Protein AF-A0A939WC11-F1 (afdb_monomer)

Sequence (91 aa):
MIYRIALHNLKNPSYAEDILQEVSLALITKCPADLNDDAIKHWLIRVTINKCRSFLRLIWQQKRENIDDYLHLAAPEQRGVMEEVLELPRK

Mean predicted aligned error: 8.15 Å

pLDDT: mean 89.65, std 10.38, range [51.31, 98.62]

Nearest PDB structures (foldseek):
  1h3l-assembly1_A  TM=8.276E-01  e=3.648E-01  Streptomyces coelicolor A3(2)
  8z6g-assembly3_F  TM=5.440E-01  e=1.483E+00  Pseudomonas aeruginosa
  8z6g-assembly1_B  TM=5.377E-01  e=2.232E+00  Pseudomonas aeruginosa
  4qic-assembly1_C  TM=5.352E-01  e=4.500E+00  Bartonella quintana str. Toulouse
  4qic-assembly1_A  TM=4.662E-01  e=7.181E+00  Bartonella quintana str. Toulouse

Radius of gyration: 21.21 Å; Cα contacts (8 Å, |Δi|>4): 51; chains: 1; bounding box: 36×34×60 Å

Foldseek 3Di:
DLLVLLCVLQVDNVRSVVLVVVLVVCCVVPNDPPDDPVRSVVVSNVSSVVVSVVVVVVVVVVVDDDVVVCLVVDDPVCNVVVVVVVPDDDD

Solvent-accessible surface area (backbone atoms only — not comparable to full-atom values): 5431 Å² total; per-residue (Å²): 109,64,47,61,56,31,28,71,75,63,75,35,70,67,64,11,50,54,51,38,53,53,48,53,52,40,54,77,76,67,52,69,87,87,56,52,75,68,53,45,52,54,48,50,54,52,52,43,53,52,50,51,52,51,51,50,52,49,53,61,51,70,72,54,72,65,72,73,81,48,54,86,74,46,54,84,90,46,42,66,61,53,53,58,62,68,69,50,82,82,130

Secondary structure (DSSP, 8-state):
-HHHHHHHHH--HHHHHHHHHHHHHHHHHHS-TT--HHHHHHHHHHHHHHHHHHHHHHHHHHT---GGGGGGGS-GGGHHHHHHHHHSPP-

Structure (mmCIF, N/CA/C/O backbone):
data_AF-A0A939WC11-F1
#
_entry.id   AF-A0A939WC11-F1
#
loop_
_atom_site.group_PDB
_atom_site.id
_atom_site.type_symbol
_atom_site.label_atom_id
_atom_site.label_alt_id
_atom_site.label_comp_id
_atom_site.label_asym_id
_atom_site.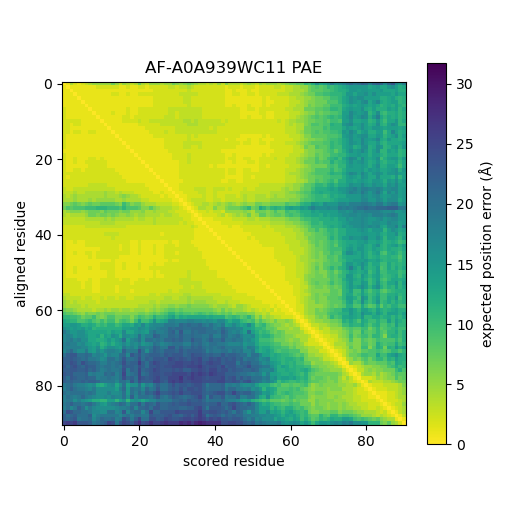label_entity_id
_atom_site.label_seq_id
_atom_site.pdbx_PDB_ins_code
_atom_site.Cartn_x
_atom_site.Cartn_y
_atom_site.Cartn_z
_atom_site.occupancy
_atom_site.B_iso_or_equiv
_atom_site.auth_seq_id
_atom_site.auth_comp_id
_atom_site.auth_asym_id
_atom_site.auth_atom_id
_atom_site.pdbx_PDB_model_num
ATOM 1 N N . MET A 1 1 ? 1.925 10.135 -7.640 1.00 94.75 1 MET A N 1
ATOM 2 C CA . MET A 1 1 ? 0.929 9.081 -7.957 1.00 94.75 1 MET A CA 1
ATOM 3 C C . MET A 1 1 ? 0.826 8.052 -6.834 1.00 94.75 1 MET A C 1
ATOM 5 O O . MET A 1 1 ? -0.204 8.032 -6.176 1.00 94.75 1 MET A O 1
ATOM 9 N N . ILE A 1 2 ? 1.884 7.270 -6.575 1.00 97.69 2 ILE A N 1
ATOM 10 C CA . ILE A 1 2 ? 1.926 6.180 -5.575 1.00 97.69 2 ILE A CA 1
ATOM 11 C C . ILE A 1 2 ? 1.403 6.632 -4.205 1.00 97.69 2 ILE A C 1
ATOM 13 O O . ILE A 1 2 ? 0.429 6.073 -3.715 1.00 97.69 2 ILE A O 1
ATOM 17 N N . TYR A 1 3 ? 1.965 7.713 -3.651 1.00 98.19 3 TYR A N 1
ATOM 18 C CA . TYR A 1 3 ? 1.547 8.251 -2.353 1.00 98.19 3 TYR A CA 1
ATOM 19 C C . TYR A 1 3 ? 0.048 8.578 -2.286 1.00 98.19 3 TYR A C 1
ATOM 21 O O . TYR A 1 3 ? -0.624 8.210 -1.333 1.00 98.19 3 TYR A O 1
ATOM 29 N N . ARG A 1 4 ? -0.514 9.212 -3.326 1.00 98.19 4 ARG A N 1
ATOM 30 C CA . ARG A 1 4 ? -1.946 9.563 -3.362 1.00 98.19 4 ARG A CA 1
ATOM 31 C C . ARG A 1 4 ? -2.830 8.313 -3.372 1.00 98.19 4 ARG A C 1
ATOM 33 O O . ARG A 1 4 ? -3.858 8.297 -2.706 1.00 98.19 4 ARG A O 1
ATOM 40 N N . ILE A 1 5 ? -2.421 7.271 -4.100 1.00 98.19 5 ILE A N 1
ATOM 41 C CA . ILE A 1 5 ? -3.124 5.980 -4.124 1.00 98.19 5 ILE A CA 1
ATOM 42 C C . ILE A 1 5 ? -3.040 5.317 -2.747 1.00 98.19 5 ILE A C 1
ATOM 44 O O . ILE A 1 5 ? -4.063 4.875 -2.224 1.00 98.19 5 ILE A O 1
ATOM 48 N N . ALA A 1 6 ? -1.853 5.282 -2.141 1.00 98.44 6 ALA A N 1
ATOM 49 C CA . ALA A 1 6 ? -1.652 4.705 -0.817 1.00 98.44 6 ALA A CA 1
ATOM 50 C C . ALA A 1 6 ? -2.470 5.443 0.253 1.00 98.44 6 ALA A C 1
ATOM 52 O O . ALA A 1 6 ? -3.214 4.811 0.999 1.00 98.44 6 ALA A O 1
ATOM 53 N N . LEU A 1 7 ? -2.436 6.778 0.257 1.00 98.44 7 LEU A N 1
ATOM 54 C CA . LEU A 1 7 ? -3.205 7.614 1.177 1.00 98.44 7 LEU A CA 1
ATOM 55 C C . LEU A 1 7 ? -4.714 7.408 1.013 1.00 98.44 7 LEU A C 1
ATOM 57 O O . LEU A 1 7 ? -5.426 7.293 2.007 1.00 98.44 7 LEU A O 1
ATOM 61 N N . HIS A 1 8 ? -5.204 7.297 -0.224 1.00 97.94 8 HIS A N 1
ATOM 62 C CA . HIS A 1 8 ? -6.614 7.011 -0.485 1.00 97.94 8 HIS A CA 1
ATOM 63 C C . HIS A 1 8 ? -7.051 5.645 0.074 1.00 97.94 8 HIS A C 1
ATOM 65 O O . HIS A 1 8 ? -8.146 5.526 0.620 1.00 97.94 8 HIS A O 1
ATOM 71 N N . ASN A 1 9 ? -6.195 4.623 -0.027 1.00 97.38 9 ASN A N 1
ATOM 72 C CA . ASN A 1 9 ? -6.509 3.271 0.443 1.00 97.38 9 ASN A CA 1
ATOM 73 C C . ASN A 1 9 ? -6.348 3.109 1.963 1.00 97.38 9 ASN A C 1
ATOM 75 O O . ASN A 1 9 ? -7.130 2.389 2.580 1.00 97.38 9 ASN A O 1
ATOM 79 N N . LEU A 1 10 ? -5.341 3.748 2.566 1.00 96.94 10 LEU A N 1
ATOM 80 C CA . LEU A 1 10 ? -4.968 3.538 3.970 1.00 96.94 10 LEU A CA 1
ATOM 81 C C . LEU A 1 10 ? -5.511 4.605 4.919 1.00 96.94 10 LEU A C 1
ATOM 83 O O . LEU A 1 10 ? -5.607 4.351 6.116 1.00 96.94 10 LEU A O 1
ATOM 87 N N . LYS A 1 11 ? -5.865 5.790 4.402 1.00 96.81 11 LYS A N 1
ATOM 88 C CA . LYS A 1 11 ? -6.378 6.937 5.174 1.00 96.81 11 LYS A CA 1
ATOM 89 C C . LYS A 1 11 ? -5.468 7.363 6.337 1.00 96.81 11 LYS A C 1
ATOM 91 O O . LYS A 1 11 ? -5.924 7.999 7.281 1.00 96.81 11 LYS A O 1
ATOM 96 N N . ASN A 1 12 ? -4.183 7.022 6.260 1.00 97.31 12 ASN A N 1
ATOM 97 C CA . ASN A 1 12 ? -3.162 7.348 7.245 1.00 97.31 12 ASN A CA 1
ATOM 98 C C . ASN A 1 12 ? -1.896 7.819 6.501 1.00 97.31 12 ASN A C 1
ATOM 100 O O . ASN A 1 12 ? -1.393 7.063 5.665 1.00 97.31 12 ASN A O 1
ATOM 104 N N . PRO A 1 13 ? -1.392 9.038 6.772 1.00 97.69 13 PRO A N 1
ATOM 105 C CA . PRO A 1 13 ? -0.210 9.577 6.100 1.00 97.69 13 PRO A CA 1
ATOM 106 C C . PRO A 1 13 ? 1.059 8.752 6.314 1.00 97.69 13 PRO A C 1
ATOM 108 O O . PRO A 1 13 ? 1.742 8.461 5.340 1.00 97.69 13 PRO A O 1
ATOM 111 N N . SER A 1 14 ? 1.337 8.322 7.547 1.00 97.75 14 SER A N 1
ATOM 112 C CA . SER A 1 14 ? 2.538 7.543 7.875 1.00 97.75 14 SER A CA 1
ATOM 113 C C . SER A 1 14 ? 2.531 6.195 7.156 1.00 97.75 14 SER A C 1
ATOM 115 O O . SER A 1 14 ? 3.481 5.873 6.452 1.00 97.75 14 SER A O 1
ATOM 117 N N . TYR A 1 15 ? 1.412 5.465 7.185 1.00 97.56 15 TYR A N 1
ATOM 118 C CA . TYR A 1 15 ? 1.321 4.206 6.436 1.00 97.56 15 TYR A CA 1
ATOM 119 C C . TYR A 1 15 ? 1.406 4.414 4.918 1.00 97.56 15 TYR A C 1
ATOM 121 O O . TYR A 1 15 ? 1.879 3.546 4.186 1.00 97.56 15 TYR A O 1
ATOM 129 N N . ALA A 1 16 ? 0.941 5.558 4.411 1.00 98.19 16 ALA A N 1
ATOM 130 C CA . ALA A 1 16 ? 1.086 5.888 2.999 1.00 98.19 16 ALA A CA 1
ATOM 131 C C . 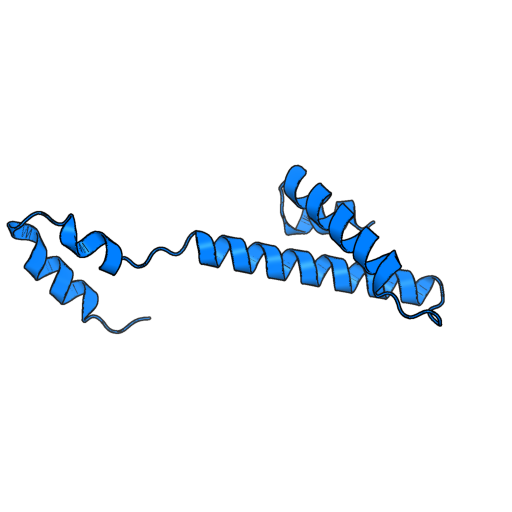ALA A 1 16 ? 2.549 6.167 2.609 1.00 98.19 16 ALA A C 1
ATOM 133 O O . ALA A 1 16 ? 2.940 5.827 1.489 1.00 98.19 16 ALA A O 1
ATOM 134 N N . GLU A 1 17 ? 3.347 6.754 3.504 1.00 98.31 17 GLU A N 1
ATOM 135 C CA . GLU A 1 17 ? 4.794 6.928 3.325 1.00 98.31 17 GLU A CA 1
ATOM 136 C C . GLU A 1 17 ? 5.524 5.583 3.334 1.00 98.31 17 GLU A C 1
ATOM 138 O O . GLU A 1 17 ? 6.328 5.333 2.435 1.00 98.31 17 GLU A O 1
ATOM 143 N N . ASP A 1 18 ? 5.175 4.680 4.250 1.00 98.12 18 ASP A N 1
ATOM 144 C CA . ASP A 1 18 ? 5.765 3.336 4.306 1.00 98.12 18 ASP A CA 1
ATOM 145 C C . ASP A 1 18 ? 5.504 2.560 3.007 1.00 98.12 18 ASP A C 1
ATOM 147 O O . ASP A 1 18 ? 6.423 2.030 2.376 1.00 98.12 18 ASP A O 1
ATOM 151 N N . ILE A 1 19 ? 4.256 2.572 2.518 1.00 98.25 19 ILE A N 1
ATOM 152 C CA . ILE A 1 19 ? 3.929 1.948 1.230 1.00 98.25 19 ILE A CA 1
ATOM 153 C C . ILE A 1 19 ? 4.657 2.631 0.070 1.00 98.25 19 ILE A C 1
ATOM 155 O O . ILE A 1 19 ? 5.097 1.946 -0.855 1.00 98.25 19 ILE A O 1
ATOM 159 N N . LEU A 1 20 ? 4.803 3.959 0.081 1.00 98.19 20 LEU A N 1
ATOM 160 C CA . LEU A 1 20 ? 5.573 4.664 -0.946 1.00 98.19 20 LEU A CA 1
ATOM 161 C C . LEU A 1 20 ? 7.023 4.163 -0.990 1.00 98.19 20 LEU A C 1
ATOM 163 O O . LEU A 1 20 ? 7.538 3.904 -2.083 1.00 98.19 20 LEU A O 1
ATOM 167 N N . GLN A 1 21 ? 7.663 4.005 0.168 1.00 97.88 21 GLN A N 1
ATOM 168 C CA . GLN A 1 21 ? 9.029 3.492 0.263 1.00 97.88 21 GLN A CA 1
ATOM 169 C C . GLN A 1 21 ? 9.113 2.045 -0.236 1.00 97.88 21 GLN A C 1
ATOM 171 O O . GLN A 1 21 ? 9.947 1.734 -1.088 1.00 97.88 21 GLN A O 1
ATOM 176 N N . GLU A 1 22 ? 8.198 1.174 0.195 1.00 98.00 22 GLU A N 1
ATOM 177 C CA . GLU A 1 22 ? 8.157 -0.221 -0.251 1.00 98.00 22 GLU A CA 1
ATOM 178 C C . GLU A 1 22 ? 7.956 -0.365 -1.766 1.00 98.00 22 GLU A C 1
ATOM 180 O O . GLU A 1 22 ? 8.590 -1.208 -2.407 1.00 98.00 22 GLU A O 1
ATOM 185 N N . VAL A 1 23 ? 7.064 0.435 -2.356 1.00 98.12 23 VAL A N 1
ATOM 186 C CA . VAL A 1 23 ? 6.812 0.416 -3.804 1.00 98.12 23 VAL A CA 1
ATOM 187 C C . VAL A 1 23 ? 8.025 0.949 -4.566 1.00 98.12 23 VAL A C 1
ATOM 189 O O . VAL A 1 23 ? 8.370 0.398 -5.609 1.00 98.12 23 VAL A O 1
ATOM 192 N N . SER A 1 24 ? 8.706 1.971 -4.041 1.00 97.50 24 SER A N 1
ATOM 193 C CA . SER A 1 24 ? 9.937 2.505 -4.640 1.00 97.50 24 SER A CA 1
ATOM 194 C C . SER A 1 24 ? 11.061 1.467 -4.626 1.00 97.50 24 SER A C 1
ATOM 196 O O . SER A 1 24 ? 11.733 1.266 -5.635 1.00 97.50 24 SER A O 1
ATOM 198 N N . LEU A 1 25 ? 11.212 0.724 -3.527 1.00 98.00 25 LEU A N 1
ATOM 199 C CA . LEU A 1 25 ? 12.152 -0.392 -3.462 1.00 98.00 25 LEU A CA 1
ATOM 200 C C . LEU A 1 25 ? 11.772 -1.506 -4.446 1.00 98.00 25 LEU A C 1
ATOM 202 O O . LEU A 1 25 ? 12.637 -2.061 -5.124 1.00 98.00 25 LEU A O 1
ATOM 206 N N . ALA A 1 26 ? 10.480 -1.826 -4.565 1.00 97.12 26 ALA A N 1
ATOM 207 C CA . ALA A 1 26 ? 10.005 -2.805 -5.536 1.00 97.12 26 ALA A CA 1
ATOM 208 C C . ALA A 1 26 ? 10.301 -2.367 -6.976 1.00 97.12 26 ALA A C 1
ATOM 210 O O . ALA A 1 26 ? 10.637 -3.213 -7.798 1.00 97.12 26 ALA A O 1
ATOM 211 N N . LEU A 1 27 ? 10.198 -1.072 -7.288 1.00 96.69 27 LEU A N 1
ATOM 212 C CA . LEU A 1 27 ? 10.525 -0.543 -8.613 1.00 96.69 27 LEU A CA 1
ATOM 213 C C . LEU A 1 27 ? 11.987 -0.831 -8.976 1.00 96.69 27 LEU A C 1
ATOM 215 O O . LEU A 1 27 ? 12.263 -1.280 -10.079 1.00 96.69 27 LEU A O 1
ATOM 219 N N . ILE A 1 28 ? 12.907 -0.652 -8.029 1.00 96.12 28 ILE A N 1
ATOM 220 C CA . ILE A 1 28 ? 14.343 -0.867 -8.257 1.00 96.12 28 ILE A CA 1
ATOM 221 C C . ILE A 1 28 ? 14.695 -2.364 -8.304 1.00 96.12 28 ILE A C 1
ATOM 223 O O . ILE A 1 28 ? 15.588 -2.770 -9.038 1.00 96.12 28 ILE A O 1
ATOM 227 N N . THR A 1 29 ? 14.006 -3.198 -7.519 1.00 96.62 29 THR A N 1
ATOM 228 C CA . THR A 1 29 ? 14.404 -4.604 -7.297 1.00 96.62 29 THR A CA 1
ATOM 229 C C . THR A 1 29 ? 13.589 -5.636 -8.075 1.00 96.62 29 THR A C 1
ATOM 231 O O . THR A 1 29 ? 14.035 -6.770 -8.228 1.00 96.62 29 THR A O 1
ATOM 234 N N . LYS A 1 30 ? 12.370 -5.293 -8.510 1.00 95.62 30 LYS A N 1
ATOM 235 C CA . LYS A 1 30 ? 11.378 -6.248 -9.042 1.00 95.62 30 LYS A CA 1
ATOM 236 C C . LYS A 1 30 ? 10.661 -5.769 -10.300 1.00 95.62 30 LYS A C 1
ATOM 238 O O . LYS A 1 30 ? 9.862 -6.531 -10.846 1.00 95.62 30 LYS A O 1
ATOM 243 N N . CYS A 1 31 ? 10.867 -4.525 -10.734 1.00 94.25 31 CYS A N 1
ATOM 244 C CA . CYS A 1 31 ? 10.259 -4.055 -11.972 1.00 94.25 31 CYS A CA 1
ATOM 245 C C . CYS A 1 31 ? 10.862 -4.819 -13.161 1.00 94.25 31 CYS A C 1
ATOM 247 O O . CYS A 1 31 ? 12.087 -4.912 -13.250 1.00 94.25 31 CYS A O 1
ATOM 249 N N . PRO 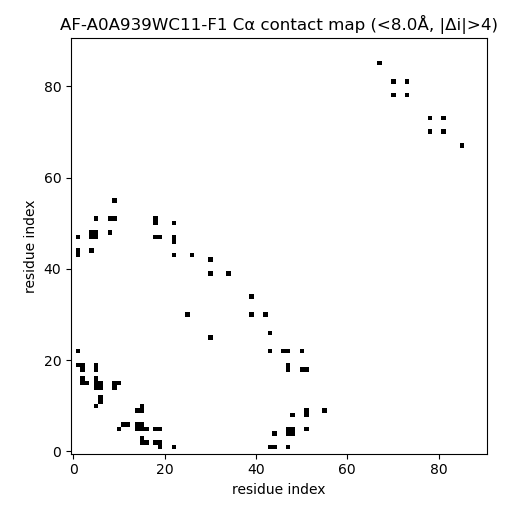A 1 32 ? 10.040 -5.365 -14.073 1.00 94.00 32 PRO A N 1
ATOM 250 C CA . PRO A 1 32 ? 10.553 -5.940 -15.310 1.00 94.00 32 PRO A CA 1
ATOM 251 C C . PRO A 1 32 ? 11.296 -4.874 -16.129 1.00 94.00 32 PRO A C 1
ATOM 253 O O . PRO A 1 32 ? 10.831 -3.736 -16.219 1.00 94.00 32 PRO A O 1
ATOM 256 N N . ALA A 1 33 ? 12.438 -5.247 -16.710 1.00 90.19 33 ALA A N 1
ATOM 257 C CA . ALA A 1 33 ? 13.334 -4.321 -17.407 1.00 90.19 33 ALA A CA 1
ATOM 258 C C . ALA A 1 33 ? 12.761 -3.800 -18.738 1.00 90.19 33 ALA A C 1
ATOM 260 O O . ALA A 1 33 ? 13.050 -2.674 -19.128 1.00 90.19 33 ALA A O 1
ATOM 261 N N . ASP A 1 34 ? 11.905 -4.586 -19.396 1.00 92.38 34 ASP A N 1
ATOM 262 C CA . ASP A 1 34 ? 11.407 -4.300 -20.750 1.00 92.38 34 ASP A CA 1
ATOM 263 C C . ASP A 1 34 ? 10.083 -3.509 -20.769 1.00 92.38 34 ASP A C 1
ATOM 265 O O . ASP A 1 34 ? 9.368 -3.489 -21.774 1.00 92.38 34 ASP A O 1
ATOM 269 N N . LEU A 1 35 ? 9.696 -2.883 -19.651 1.00 93.81 35 LEU A N 1
ATOM 270 C CA . LEU A 1 35 ? 8.471 -2.084 -19.595 1.00 93.81 35 LEU A CA 1
ATOM 271 C C . LEU A 1 35 ? 8.695 -0.686 -20.175 1.00 93.81 35 LEU A C 1
ATOM 273 O O . LEU A 1 35 ? 9.620 0.022 -19.792 1.00 93.81 35 LEU A O 1
ATOM 277 N N . ASN A 1 36 ? 7.772 -0.254 -21.033 1.00 95.31 36 ASN A N 1
ATOM 278 C CA . ASN A 1 36 ? 7.663 1.151 -21.415 1.00 95.31 36 ASN A CA 1
ATOM 279 C C . ASN A 1 36 ? 7.029 1.992 -20.289 1.00 95.31 36 ASN A C 1
ATOM 281 O O . ASN A 1 36 ? 6.435 1.457 -19.349 1.00 95.31 36 ASN A O 1
ATOM 285 N N . ASP A 1 37 ? 7.102 3.317 -20.410 1.00 93.38 37 ASP A N 1
ATOM 286 C CA . ASP A 1 37 ? 6.642 4.257 -19.379 1.00 93.38 37 ASP A CA 1
ATOM 287 C C . ASP A 1 37 ? 5.189 4.037 -18.936 1.00 93.38 37 ASP A C 1
ATOM 289 O O . ASP A 1 37 ? 4.871 4.100 -17.743 1.00 93.38 37 ASP A O 1
ATOM 293 N N . ASP A 1 38 ? 4.284 3.755 -19.872 1.00 95.25 38 ASP A N 1
ATOM 294 C CA . ASP A 1 38 ? 2.879 3.528 -19.540 1.00 95.25 38 ASP A CA 1
ATOM 295 C C . ASP A 1 38 ? 2.666 2.179 -18.852 1.00 95.25 38 ASP A C 1
ATOM 297 O O . ASP A 1 38 ? 1.875 2.084 -17.907 1.00 95.25 38 ASP A O 1
ATOM 301 N N . ALA A 1 39 ? 3.408 1.146 -19.244 1.00 96.06 39 ALA A N 1
ATOM 302 C CA . ALA A 1 39 ? 3.392 -0.142 -18.567 1.00 96.06 39 ALA A CA 1
ATOM 303 C C . ALA A 1 39 ? 3.998 -0.048 -17.155 1.00 96.06 39 ALA A C 1
ATOM 305 O O . ALA A 1 39 ? 3.454 -0.651 -16.227 1.00 96.06 39 ALA A O 1
ATOM 306 N N . ILE A 1 40 ? 5.036 0.775 -16.949 1.00 96.69 40 ILE A N 1
ATOM 307 C CA . ILE A 1 40 ? 5.595 1.073 -15.620 1.00 96.69 40 ILE A CA 1
ATOM 308 C C . ILE A 1 40 ? 4.538 1.739 -14.735 1.00 96.69 40 ILE A C 1
ATOM 310 O O . ILE A 1 40 ? 4.346 1.324 -13.590 1.00 96.69 40 ILE A O 1
ATOM 314 N N . LYS A 1 41 ? 3.792 2.730 -15.244 1.00 96.19 41 LYS A N 1
ATOM 315 C CA . LYS A 1 41 ? 2.701 3.364 -14.476 1.00 96.19 41 L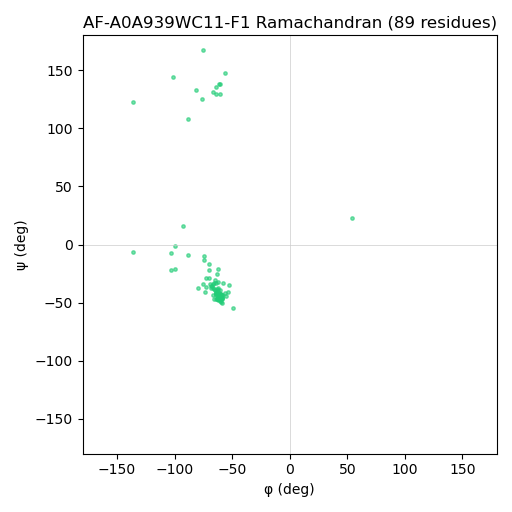YS A CA 1
ATOM 316 C C . LYS A 1 41 ? 1.643 2.341 -14.059 1.00 96.19 41 LYS A C 1
ATOM 318 O O . LYS A 1 41 ? 1.264 2.306 -12.887 1.00 96.19 41 LYS A O 1
ATOM 323 N N . HIS A 1 42 ? 1.195 1.485 -14.980 1.00 96.69 42 HIS A N 1
ATOM 324 C CA . HIS A 1 42 ? 0.228 0.424 -14.675 1.00 96.69 42 HIS A CA 1
ATOM 325 C C . HIS A 1 42 ? 0.764 -0.560 -13.631 1.00 96.69 42 HIS A C 1
ATOM 327 O O . HIS A 1 42 ? 0.049 -0.931 -12.694 1.00 96.69 42 HIS A O 1
ATOM 333 N N . TRP A 1 43 ? 2.030 -0.955 -13.762 1.00 97.75 43 TRP A N 1
ATOM 334 C CA . TRP A 1 43 ? 2.703 -1.825 -12.808 1.00 97.75 43 TRP A CA 1
ATOM 335 C C . TRP A 1 43 ? 2.759 -1.184 -11.415 1.00 97.75 43 TRP A C 1
ATOM 337 O O . TRP A 1 43 ? 2.309 -1.796 -10.446 1.00 97.75 43 TRP A O 1
ATOM 347 N N . LEU A 1 44 ? 3.176 0.082 -11.316 1.00 98.12 44 LEU A N 1
ATOM 348 C CA . LEU A 1 44 ? 3.227 0.835 -10.060 1.00 98.12 44 LEU A CA 1
ATOM 349 C C . LEU A 1 44 ? 1.856 0.943 -9.387 1.00 98.12 44 LEU A C 1
ATOM 351 O O . LEU A 1 44 ? 1.753 0.737 -8.177 1.00 98.12 44 LEU A O 1
ATOM 355 N N . ILE A 1 45 ? 0.793 1.223 -10.147 1.00 98.00 45 ILE A N 1
ATOM 356 C CA . ILE A 1 45 ? -0.578 1.280 -9.616 1.00 98.00 45 ILE A CA 1
ATOM 357 C C . ILE A 1 45 ? -0.971 -0.076 -9.015 1.00 98.00 45 ILE A C 1
ATOM 359 O O . ILE A 1 45 ? -1.422 -0.135 -7.868 1.00 98.00 45 ILE A O 1
ATOM 363 N N . ARG A 1 46 ? -0.755 -1.176 -9.751 1.00 97.81 46 ARG A N 1
ATOM 364 C CA . ARG A 1 46 ? -1.085 -2.532 -9.280 1.00 97.81 46 ARG A CA 1
ATOM 365 C C . ARG A 1 46 ? -0.293 -2.917 -8.036 1.00 97.81 46 ARG A C 1
ATOM 367 O O . ARG A 1 46 ? -0.881 -3.423 -7.081 1.00 97.81 46 ARG A O 1
ATOM 374 N N . VAL A 1 47 ? 1.015 -2.670 -8.028 1.00 98.12 47 VAL A N 1
ATOM 375 C CA . VAL A 1 47 ? 1.879 -2.980 -6.881 1.00 98.12 47 VAL A CA 1
ATOM 376 C C . VAL A 1 47 ? 1.452 -2.175 -5.657 1.00 98.12 47 VAL A C 1
ATOM 378 O O . VAL A 1 47 ? 1.293 -2.762 -4.590 1.00 98.12 47 VAL A O 1
ATOM 381 N N . THR A 1 48 ? 1.168 -0.879 -5.816 1.00 98.62 48 THR A N 1
ATOM 382 C CA . THR A 1 48 ? 0.693 -0.021 -4.717 1.00 98.62 48 THR A CA 1
ATOM 383 C C . THR A 1 48 ? -0.606 -0.557 -4.115 1.00 98.62 48 THR A C 1
ATOM 385 O O . THR A 1 48 ? -0.688 -0.761 -2.907 1.00 98.62 48 THR A O 1
ATOM 388 N N . ILE A 1 49 ? -1.609 -0.862 -4.949 1.00 98.31 49 ILE A N 1
ATOM 389 C CA . ILE A 1 49 ? -2.901 -1.395 -4.482 1.00 98.31 49 ILE A CA 1
ATOM 390 C C . ILE A 1 49 ? -2.719 -2.742 -3.773 1.00 98.31 49 ILE A C 1
ATOM 392 O O . ILE A 1 49 ? -3.305 -2.970 -2.713 1.00 98.31 49 ILE A O 1
ATOM 396 N N . ASN A 1 50 ? -1.899 -3.635 -4.329 1.00 98.12 50 ASN A N 1
ATOM 397 C CA . ASN A 1 50 ? -1.632 -4.938 -3.723 1.00 98.12 50 ASN A CA 1
ATOM 398 C C . ASN A 1 50 ? -0.953 -4.795 -2.359 1.00 98.12 50 ASN A C 1
ATOM 400 O O . ASN A 1 50 ? -1.357 -5.460 -1.407 1.00 98.12 50 ASN A O 1
ATOM 404 N N . LYS A 1 51 ? 0.025 -3.895 -2.243 1.00 98.00 51 LYS A N 1
ATOM 405 C CA . LYS A 1 51 ? 0.709 -3.599 -0.984 1.00 98.00 51 LYS A CA 1
ATOM 406 C C . LYS A 1 51 ? -0.243 -3.032 0.068 1.00 98.00 51 LYS A C 1
ATOM 408 O O . LYS A 1 51 ? -0.288 -3.570 1.170 1.00 98.00 51 LYS A O 1
ATOM 413 N N . CYS A 1 52 ? -1.093 -2.064 -0.284 1.00 98.12 52 CYS A N 1
ATOM 414 C CA . CYS A 1 52 ? -2.119 -1.551 0.630 1.00 98.12 52 CYS A CA 1
ATOM 415 C C . CYS A 1 52 ? -3.078 -2.652 1.112 1.00 98.12 52 CYS A C 1
ATOM 417 O O . CYS A 1 52 ? -3.387 -2.729 2.298 1.00 98.12 52 CYS A O 1
ATOM 419 N N . ARG A 1 53 ? -3.537 -3.534 0.213 1.00 97.56 53 ARG A N 1
ATOM 420 C CA . ARG A 1 53 ? -4.430 -4.651 0.570 1.00 97.56 53 ARG A CA 1
ATOM 421 C C . ARG A 1 53 ? -3.761 -5.654 1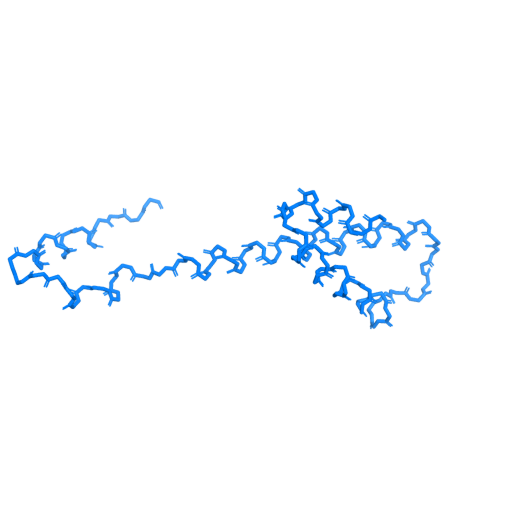.505 1.00 97.56 53 ARG A C 1
ATOM 423 O O . ARG A 1 53 ? -4.403 -6.121 2.444 1.00 97.56 53 ARG A O 1
ATOM 430 N N . SER A 1 54 ? -2.499 -5.993 1.254 1.00 97.38 54 SER A N 1
ATOM 431 C CA . SER A 1 54 ? -1.725 -6.876 2.133 1.00 97.38 54 SER A CA 1
ATOM 432 C C . SER A 1 54 ? -1.507 -6.248 3.507 1.00 97.38 54 SER A C 1
ATOM 434 O O . SER A 1 54 ? -1.719 -6.916 4.513 1.00 97.38 54 SER A O 1
ATOM 436 N N . PHE A 1 55 ? -1.173 -4.958 3.552 1.00 96.44 55 PHE A N 1
ATOM 437 C CA . PHE A 1 55 ? -0.992 -4.214 4.795 1.00 96.44 55 PHE A CA 1
ATOM 438 C C . PHE A 1 55 ? -2.277 -4.151 5.630 1.00 96.44 55 PHE 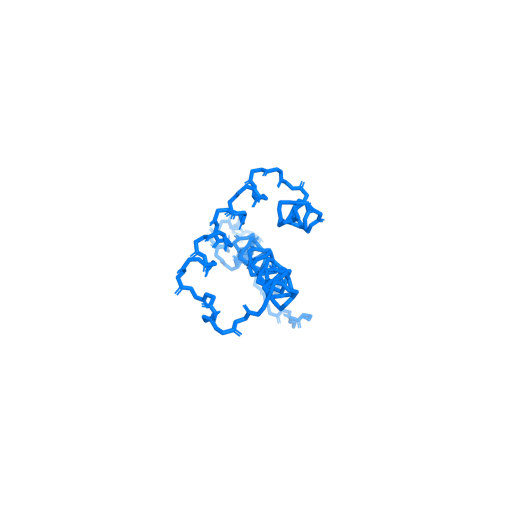A C 1
ATOM 440 O O . PHE A 1 55 ? -2.267 -4.477 6.813 1.00 96.44 55 PHE A O 1
ATOM 447 N N . LEU A 1 56 ? -3.417 -3.829 5.008 1.00 95.00 56 LEU A N 1
ATOM 448 C CA . LEU A 1 56 ? -4.707 -3.859 5.700 1.00 95.00 56 LEU A CA 1
ATOM 449 C C . LEU A 1 56 ? -4.999 -5.260 6.240 1.00 95.00 56 LEU A C 1
ATOM 451 O O . LEU A 1 56 ? -5.364 -5.395 7.402 1.00 95.00 56 LEU A O 1
ATOM 455 N N . ARG A 1 57 ? -4.792 -6.311 5.439 1.00 94.44 57 ARG A N 1
ATOM 456 C CA . ARG A 1 57 ? -4.993 -7.696 5.888 1.00 94.44 57 ARG A CA 1
ATOM 457 C C . ARG A 1 57 ? -4.156 -8.022 7.126 1.00 94.44 57 ARG A C 1
ATOM 459 O O . ARG A 1 57 ? -4.692 -8.629 8.045 1.00 94.44 57 ARG A O 1
ATOM 466 N N . LEU A 1 58 ? -2.900 -7.575 7.164 1.00 92.44 58 LEU A N 1
ATOM 467 C CA . LEU A 1 58 ? -2.025 -7.736 8.323 1.00 92.44 58 LEU A CA 1
ATOM 468 C C . LEU A 1 58 ? -2.585 -7.014 9.555 1.00 92.44 58 LEU A C 1
ATOM 470 O O . LEU A 1 58 ? -2.695 -7.633 10.606 1.00 92.44 58 LEU A O 1
ATOM 474 N N . ILE A 1 59 ? -3.018 -5.755 9.427 1.00 89.94 59 ILE A N 1
ATOM 475 C CA . ILE A 1 59 ? -3.646 -5.015 10.537 1.00 89.94 59 ILE A CA 1
ATOM 476 C C . ILE A 1 59 ? -4.894 -5.740 11.046 1.00 89.94 59 ILE A C 1
ATOM 478 O O . ILE A 1 59 ? -5.087 -5.881 12.251 1.00 89.94 59 ILE A O 1
ATOM 482 N N . TRP A 1 60 ? -5.760 -6.198 10.141 1.00 87.25 60 TRP A N 1
ATOM 483 C CA . TRP A 1 60 ? -6.975 -6.924 10.511 1.00 87.25 60 TRP A CA 1
ATOM 484 C C . TRP A 1 60 ? -6.666 -8.251 11.209 1.00 87.25 60 TRP A C 1
ATOM 486 O O . TRP A 1 60 ? -7.422 -8.654 12.086 1.00 87.25 60 TRP A O 1
ATOM 496 N N . GLN A 1 61 ? -5.571 -8.919 10.844 1.00 87.06 61 GLN A N 1
ATOM 497 C CA . GLN A 1 61 ? -5.100 -10.123 11.526 1.00 87.06 61 GLN A CA 1
ATOM 498 C C . GLN A 1 61 ? -4.483 -9.810 12.891 1.00 87.06 61 GLN A C 1
ATOM 500 O O . GLN A 1 61 ? -4.776 -10.517 13.840 1.00 87.06 61 GLN A O 1
ATOM 505 N N . GLN A 1 62 ? -3.698 -8.739 13.021 1.00 83.69 62 GLN A N 1
ATOM 506 C CA . GLN A 1 62 ? -3.108 -8.325 14.301 1.00 83.69 62 GLN A CA 1
ATOM 507 C C . GLN A 1 62 ? -4.158 -7.859 15.313 1.00 83.69 62 GLN A C 1
ATOM 509 O O . GLN A 1 62 ? -4.005 -8.084 16.503 1.00 83.69 62 GLN A O 1
ATOM 514 N N . LYS A 1 63 ? -5.240 -7.228 14.846 1.00 80.19 63 LYS A N 1
ATOM 515 C CA . LYS A 1 63 ? -6.378 -6.849 15.698 1.00 80.19 63 LYS A CA 1
ATOM 516 C C . LYS A 1 63 ? -7.270 -8.027 16.092 1.00 80.19 63 LYS A C 1
ATOM 518 O O . LYS A 1 63 ? -8.192 -7.841 16.881 1.00 80.19 63 LYS A O 1
ATOM 523 N N . ARG A 1 64 ? -7.071 -9.205 15.495 1.00 76.12 64 ARG A N 1
ATOM 524 C CA . ARG A 1 64 ? -7.772 -10.421 15.895 1.00 76.12 64 ARG A CA 1
ATOM 525 C C . ARG A 1 64 ? -6.961 -11.085 16.990 1.00 76.12 64 ARG A C 1
ATOM 527 O O . ARG A 1 64 ? -5.928 -11.682 16.719 1.00 76.12 64 ARG A O 1
ATOM 534 N N . GLU A 1 65 ? -7.482 -11.019 18.198 1.00 73.69 65 GLU A N 1
ATOM 535 C CA . GLU A 1 65 ? -7.030 -11.862 19.294 1.00 73.69 65 GLU A CA 1
ATOM 536 C C . GLU A 1 65 ? -8.035 -12.997 19.470 1.00 73.69 65 GLU A C 1
ATOM 538 O O . GLU A 1 65 ? -9.236 -12.823 19.219 1.00 73.69 65 GLU A O 1
ATOM 543 N N . ASN A 1 66 ? -7.545 -14.184 19.822 1.00 74.75 66 ASN A N 1
ATOM 544 C CA . ASN A 1 66 ? -8.431 -15.302 20.078 1.00 74.75 66 ASN A CA 1
ATOM 545 C C . ASN A 1 66 ? -9.075 -15.089 21.446 1.00 74.75 66 ASN A C 1
ATOM 547 O O . ASN A 1 66 ? -8.387 -14.918 22.446 1.00 74.75 66 ASN A O 1
ATOM 551 N N . ILE A 1 67 ? -10.404 -15.102 21.495 1.00 73.06 67 ILE A N 1
ATOM 552 C CA . ILE A 1 67 ? -11.123 -14.926 22.756 1.00 73.06 67 ILE A CA 1
ATOM 553 C C . ILE A 1 67 ? -10.823 -16.057 23.753 1.00 73.06 67 ILE A C 1
ATOM 555 O O . ILE A 1 67 ? -10.878 -15.837 24.959 1.00 73.06 67 ILE A O 1
ATOM 559 N N . ASP A 1 68 ? -10.440 -17.234 23.249 1.00 73.69 68 ASP A N 1
ATOM 560 C CA . ASP A 1 68 ? -10.009 -18.388 24.045 1.00 73.69 68 ASP A CA 1
ATOM 561 C C . ASP A 1 68 ? -8.738 -18.092 24.862 1.00 73.69 68 ASP A C 1
ATOM 563 O O . ASP A 1 68 ? -8.612 -18.518 26.011 1.00 73.69 68 ASP A O 1
ATOM 567 N N . ASP A 1 69 ? -7.844 -17.242 24.337 1.00 78.38 69 ASP A N 1
ATOM 568 C CA . ASP A 1 69 ? -6.620 -16.840 25.040 1.00 78.38 69 ASP A CA 1
ATOM 569 C C . ASP A 1 69 ? -6.942 -16.096 26.347 1.00 78.38 69 ASP A C 1
ATOM 571 O O . ASP A 1 69 ? -6.126 -16.074 27.263 1.00 78.38 69 ASP A O 1
ATOM 575 N N . TYR A 1 70 ? -8.150 -15.540 26.476 1.00 77.25 70 TYR A N 1
ATOM 576 C CA . TYR A 1 70 ? -8.614 -14.780 27.636 1.00 77.25 70 TYR A CA 1
ATOM 577 C C . TYR A 1 70 ? -9.491 -15.581 28.606 1.00 77.25 70 TYR A C 1
ATOM 579 O O . TYR A 1 70 ? -9.867 -15.058 29.657 1.00 77.25 70 TYR A O 1
ATOM 587 N N . LEU A 1 71 ? -9.781 -16.856 28.320 1.00 72.94 71 LEU A N 1
ATOM 588 C CA . LEU A 1 71 ? -10.658 -17.701 29.143 1.00 72.94 71 LEU A CA 1
ATOM 589 C C . LEU A 1 71 ? -10.171 -17.826 30.597 1.00 72.94 71 LEU A C 1
ATOM 591 O O . LEU A 1 71 ? -10.967 -17.898 31.531 1.00 72.94 71 LEU A O 1
ATOM 595 N N . HIS A 1 72 ? -8.855 -17.805 30.806 1.00 74.06 72 HIS A N 1
ATOM 596 C CA . HIS A 1 72 ? -8.235 -17.889 32.129 1.00 74.06 72 HIS A CA 1
ATOM 597 C C . HIS A 1 72 ? -8.442 -16.635 33.000 1.00 74.06 72 HIS A C 1
ATOM 599 O O . HIS A 1 72 ? -8.253 -16.713 34.212 1.00 74.06 72 HIS A O 1
ATOM 605 N N . LEU A 1 73 ? -8.827 -15.499 32.404 1.00 75.69 73 LEU A N 1
ATOM 606 C CA . LEU A 1 73 ? -9.148 -14.258 33.117 1.00 75.69 73 LEU A CA 1
ATOM 607 C C . LEU A 1 73 ? -10.620 -14.182 33.544 1.00 75.69 73 LEU A C 1
ATOM 609 O O . LEU A 1 73 ? -10.988 -13.267 34.281 1.00 75.69 73 LEU A O 1
ATOM 613 N N . ALA A 1 74 ? -11.467 -15.109 33.085 1.00 76.25 74 ALA A N 1
ATOM 614 C CA . ALA A 1 74 ? -12.869 -15.142 33.476 1.00 76.25 74 ALA A CA 1
ATOM 615 C C . ALA A 1 74 ? -12.993 -15.420 34.981 1.00 76.25 74 ALA A C 1
ATOM 617 O O . ALA A 1 74 ? -12.330 -16.311 35.523 1.00 76.25 74 ALA A O 1
ATOM 618 N N . ALA A 1 75 ? -13.871 -14.672 35.660 1.00 77.25 75 ALA A N 1
ATOM 619 C CA . ALA A 1 75 ? -14.200 -14.961 37.049 1.00 77.25 75 ALA A CA 1
ATOM 620 C C . ALA A 1 75 ? -14.713 -16.412 37.166 1.00 77.25 75 ALA A C 1
ATOM 622 O O . ALA A 1 75 ? -15.371 -16.895 36.238 1.00 77.25 75 ALA A O 1
ATOM 623 N N . PRO A 1 76 ? -14.469 -17.116 38.288 1.00 73.56 76 PRO A N 1
ATOM 624 C CA . PRO A 1 76 ? -14.870 -18.517 38.445 1.00 73.56 76 PRO A CA 1
ATOM 625 C C . PRO A 1 76 ? -16.355 -18.764 38.141 1.00 73.56 76 PRO A C 1
ATOM 627 O O . PRO A 1 76 ? -16.706 -19.780 37.552 1.00 73.56 76 PRO A O 1
ATOM 630 N N . GLU A 1 77 ? -17.210 -17.797 38.478 1.00 76.12 77 GLU A N 1
ATOM 631 C CA . GLU A 1 77 ? -18.663 -17.824 38.257 1.00 76.12 77 GLU A CA 1
ATOM 632 C C . GLU A 1 77 ? -19.066 -17.694 36.777 1.00 76.12 77 GLU A C 1
ATOM 634 O O . GLU A 1 77 ? -20.161 -18.093 36.392 1.00 76.12 77 GLU A O 1
ATOM 639 N N . GLN A 1 78 ? -18.188 -17.148 35.933 1.00 71.81 78 GLN A N 1
ATOM 640 C CA . GLN A 1 78 ? -18.453 -16.845 34.521 1.00 71.81 78 GLN A CA 1
ATOM 641 C C . GLN A 1 78 ? -17.822 -17.864 33.563 1.00 71.81 78 GLN A C 1
ATOM 643 O O . GLN A 1 78 ? -18.086 -17.825 32.362 1.00 71.81 78 GLN A O 1
ATOM 648 N N . ARG A 1 79 ? -17.005 -18.791 34.077 1.00 72.06 79 ARG A N 1
ATOM 649 C CA . ARG A 1 79 ? -16.237 -19.743 33.264 1.00 72.06 79 ARG A CA 1
ATOM 650 C C . ARG A 1 79 ? -17.128 -20.701 32.467 1.00 72.06 79 ARG A C 1
ATOM 652 O O . ARG A 1 79 ? -16.874 -20.896 31.286 1.00 72.06 79 ARG A O 1
ATOM 659 N N . GLY A 1 80 ? -18.207 -21.203 33.076 1.00 77.75 80 GLY A N 1
ATOM 660 C CA . GLY A 1 80 ? -19.172 -22.080 32.394 1.00 77.75 80 GLY A CA 1
ATOM 661 C C . GLY A 1 80 ? -19.949 -21.374 31.277 1.00 77.75 80 GLY A C 1
ATOM 662 O O . GLY A 1 80 ? -20.147 -21.938 30.209 1.00 77.75 80 GLY A O 1
ATOM 663 N N . VAL A 1 81 ? -20.306 -20.098 31.472 1.00 80.44 81 VAL A N 1
ATOM 664 C CA . VAL A 1 81 ? -20.953 -19.281 30.426 1.00 80.44 81 VAL A CA 1
ATOM 665 C C . VAL A 1 81 ? -19.998 -19.051 29.252 1.00 80.44 81 VAL A C 1
ATOM 667 O O . VAL A 1 81 ? -20.409 -19.062 28.094 1.00 80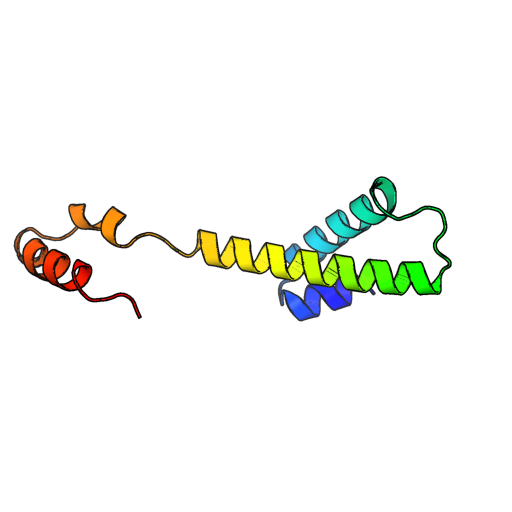.44 81 VAL A O 1
ATOM 670 N N . MET A 1 82 ? -18.711 -18.846 29.539 1.00 74.75 82 MET A N 1
ATOM 671 C CA . MET A 1 82 ? -17.699 -18.636 28.507 1.00 74.75 82 MET A CA 1
ATOM 672 C C . MET A 1 82 ? -17.439 -19.910 27.683 1.00 74.75 82 MET A C 1
ATOM 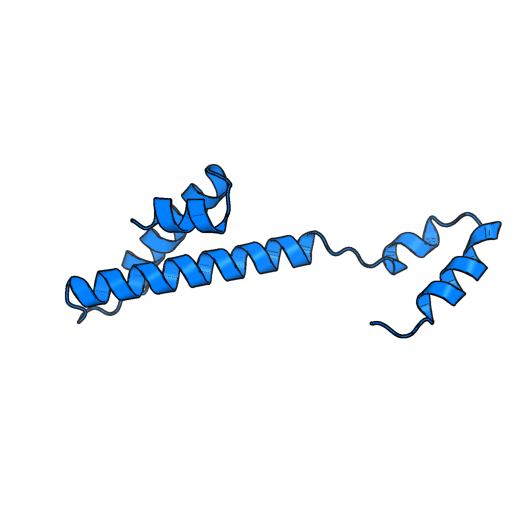674 O O . MET A 1 82 ? -17.252 -19.807 26.472 1.00 74.75 82 MET A O 1
ATOM 678 N N . GLU A 1 83 ? -17.482 -21.095 28.306 1.00 77.12 83 GLU A N 1
ATOM 679 C CA . GLU A 1 83 ? -17.400 -22.395 27.615 1.00 77.12 83 GLU A CA 1
ATOM 680 C C . GLU A 1 83 ? -18.572 -22.600 26.640 1.00 77.12 83 GLU A C 1
ATOM 682 O O . GLU A 1 83 ? -18.340 -22.904 25.472 1.00 77.12 83 GLU A O 1
ATOM 687 N N . GLU A 1 84 ? -19.812 -22.323 27.056 1.00 81.50 84 GLU A N 1
ATOM 688 C CA . GLU A 1 84 ? -20.988 -22.416 26.171 1.00 81.50 84 GLU A CA 1
ATOM 689 C C . GLU A 1 84 ? -20.900 -21.466 24.964 1.00 81.50 84 GLU A C 1
ATOM 691 O O . GLU A 1 84 ? -21.271 -21.823 23.845 1.00 81.50 84 GLU A O 1
ATOM 696 N N . VAL A 1 85 ? -20.382 -20.248 25.160 1.00 80.81 85 VAL A N 1
ATOM 697 C CA . VAL A 1 85 ? -20.197 -19.274 24.071 1.00 80.81 85 VAL A CA 1
ATOM 698 C C . VAL A 1 85 ? -19.150 -19.750 23.055 1.00 80.81 85 VAL A C 1
ATOM 700 O O . VAL A 1 85 ? -19.290 -19.465 21.864 1.00 80.81 85 VAL A O 1
ATOM 703 N N . LEU A 1 86 ? -18.119 -20.477 23.497 1.00 79.94 86 LEU A N 1
ATOM 704 C CA . LEU A 1 86 ? -17.075 -21.031 22.627 1.00 79.94 86 LEU A CA 1
ATOM 705 C C . LEU A 1 86 ? -17.569 -22.215 21.781 1.00 79.94 86 LEU A C 1
ATOM 707 O O . LEU A 1 86 ? -17.072 -22.404 20.668 1.00 79.94 86 LEU A O 1
ATOM 711 N N . GLU A 1 87 ? -18.552 -22.978 22.268 1.00 85.19 87 GLU A N 1
ATOM 712 C CA . GLU A 1 87 ? -19.173 -24.088 21.528 1.00 85.19 87 GLU A CA 1
ATOM 713 C C . GLU A 1 87 ? -20.120 -23.625 20.412 1.00 85.19 87 GLU A C 1
ATOM 715 O O . GLU A 1 87 ? -20.494 -24.412 19.535 1.00 85.19 87 GLU A O 1
ATOM 720 N N . LEU A 1 88 ? -20.500 -22.344 20.400 1.00 83.88 88 LEU A N 1
ATOM 721 C CA . LEU A 1 88 ? -21.382 -21.814 19.370 1.00 83.88 88 LEU A CA 1
ATOM 722 C C . LEU A 1 88 ? -20.750 -21.941 17.971 1.00 83.88 88 LEU A C 1
ATOM 724 O O . LEU A 1 88 ? -19.569 -21.632 17.770 1.00 83.88 88 LEU A O 1
ATOM 728 N N . PRO A 1 89 ? -21.542 -22.333 16.954 1.00 77.00 89 PRO A N 1
ATOM 729 C CA . PRO A 1 89 ? -21.052 -22.421 15.591 1.00 77.00 89 PRO A CA 1
ATOM 730 C C . PRO A 1 89 ? -20.577 -21.048 15.112 1.00 77.00 89 PRO A C 1
ATOM 732 O O . PRO A 1 89 ? -21.281 -20.038 15.212 1.00 77.00 89 PRO A O 1
ATOM 735 N N . ARG A 1 90 ? -19.358 -21.016 14.570 1.00 69.62 90 ARG A N 1
ATOM 736 C CA . ARG A 1 90 ? -18.770 -19.799 14.004 1.00 69.62 90 ARG A CA 1
ATOM 737 C C . ARG A 1 90 ? -19.603 -19.360 12.793 1.00 69.62 90 ARG A C 1
ATOM 739 O O . ARG A 1 90 ? -19.889 -20.181 11.924 1.00 69.62 90 ARG A O 1
ATOM 746 N N . LYS A 1 91 ? -19.998 -18.083 12.774 1.00 51.31 91 LYS A N 1
ATOM 747 C CA . LYS A 1 91 ? -20.693 -17.450 11.639 1.00 51.31 91 LYS A CA 1
ATOM 748 C C . LYS A 1 91 ? -19.849 -17.444 10.370 1.00 51.31 91 LYS A C 1
ATOM 750 O O .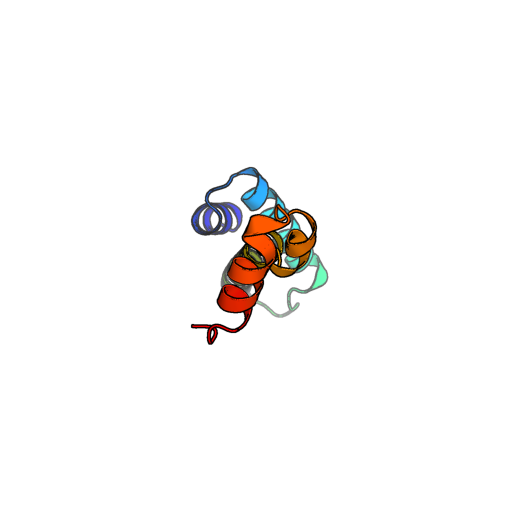 LYS A 1 91 ? -18.616 -17.258 10.488 1.00 51.31 91 LYS A O 1
#